Protein AF-A0A9N8CQJ1-F1 (afdb_monomer_lite)

Radius of gyration: 13.17 Å; chains: 1; bounding box: 33×28×32 Å

Sequence (70 aa):
MSLQDEVRAYEIYAEMCQIVGDAVFGMVAAGHETKKVAIADVLRTEILRKDKWDERQIQMMELAVKLLEE

Structure (mmCIF, N/CA/C/O backbone):
data_AF-A0A9N8CQJ1-F1
#
_entry.id   AF-A0A9N8CQJ1-F1
#
loop_
_atom_site.group_PDB
_atom_site.id
_atom_site.type_symbol
_atom_site.label_atom_id
_atom_site.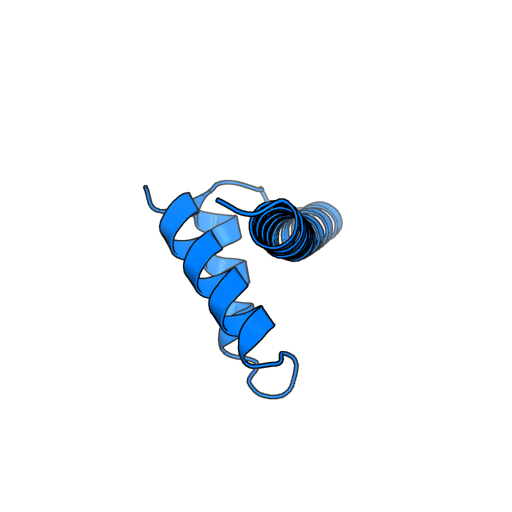label_alt_id
_atom_site.label_comp_id
_atom_site.label_asym_id
_atom_site.label_entity_id
_atom_site.label_seq_id
_atom_site.pdbx_PDB_ins_code
_atom_site.Cartn_x
_atom_site.Cartn_y
_atom_site.Cartn_z
_atom_site.occupancy
_atom_site.B_iso_or_equiv
_atom_site.auth_seq_id
_atom_site.auth_comp_id
_atom_site.auth_asym_id
_atom_site.auth_atom_id
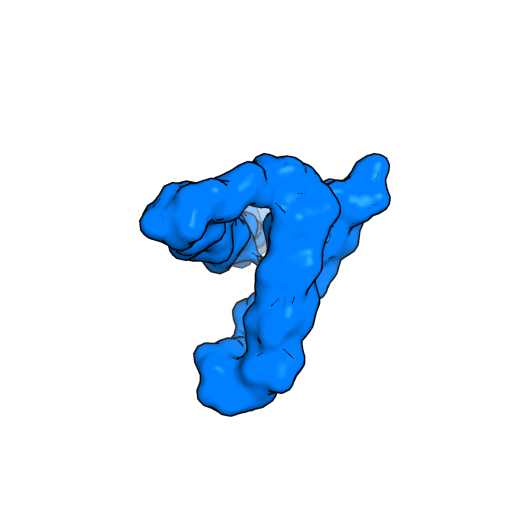_atom_site.pdbx_PDB_model_num
ATOM 1 N N . MET A 1 1 ? 18.157 13.794 -19.247 1.00 65.31 1 MET A N 1
ATOM 2 C CA . MET A 1 1 ? 17.436 12.532 -18.990 1.00 65.31 1 MET A CA 1
ATOM 3 C C . MET A 1 1 ? 17.060 11.942 -20.331 1.00 65.31 1 MET A C 1
ATOM 5 O O . MET A 1 1 ? 16.712 12.715 -21.217 1.00 65.31 1 MET A O 1
ATOM 9 N N . SER A 1 2 ? 17.236 10.637 -20.531 1.00 83.81 2 SER A N 1
ATOM 10 C CA . SER A 1 2 ? 16.804 9.987 -21.772 1.00 83.81 2 SER A CA 1
ATOM 11 C C . SER A 1 2 ? 15.308 9.652 -21.698 1.00 83.81 2 SER A C 1
ATOM 13 O O . SER A 1 2 ? 14.780 9.447 -20.607 1.00 83.81 2 SER A O 1
ATOM 15 N N . LEU A 1 3 ? 14.627 9.544 -22.845 1.00 79.62 3 LEU A N 1
ATOM 16 C CA . LEU A 1 3 ? 13.230 9.071 -22.910 1.00 79.62 3 LEU A CA 1
ATOM 17 C C . LEU A 1 3 ? 13.043 7.703 -22.226 1.00 79.62 3 LEU A C 1
ATOM 19 O O . LEU A 1 3 ? 11.991 7.422 -21.663 1.00 79.62 3 LEU A O 1
ATOM 23 N N . GLN A 1 4 ? 14.076 6.861 -22.252 1.00 80.44 4 GLN A N 1
ATOM 24 C CA . GLN A 1 4 ? 14.078 5.550 -21.605 1.00 80.44 4 GLN A CA 1
ATOM 25 C C . GLN A 1 4 ? 14.045 5.652 -20.071 1.00 80.44 4 GLN A C 1
ATOM 27 O O . GLN A 1 4 ? 13.410 4.823 -19.420 1.00 80.44 4 GLN A O 1
ATOM 32 N N . ASP A 1 5 ? 14.685 6.676 -19.499 1.00 81.62 5 ASP A N 1
ATOM 33 C CA . ASP A 1 5 ? 14.677 6.922 -18.052 1.00 81.62 5 ASP A CA 1
ATOM 34 C C . ASP A 1 5 ? 13.307 7.431 -17.581 1.00 81.62 5 ASP A C 1
ATOM 36 O O . ASP A 1 5 ? 12.832 7.037 -16.518 1.00 81.62 5 ASP A O 1
ATOM 40 N N . GLU A 1 6 ? 12.650 8.273 -18.385 1.00 79.69 6 GLU A N 1
ATOM 41 C CA . GLU A 1 6 ? 11.320 8.815 -18.079 1.00 79.69 6 GLU A CA 1
ATOM 42 C C . GLU A 1 6 ? 10.232 7.739 -18.116 1.00 79.69 6 GLU A C 1
ATOM 44 O O . GLU A 1 6 ? 9.411 7.667 -17.202 1.00 79.69 6 GLU A O 1
ATOM 49 N N . VAL A 1 7 ? 10.258 6.856 -19.122 1.00 81.75 7 VAL A N 1
ATOM 50 C CA . VAL A 1 7 ? 9.324 5.720 -19.208 1.00 81.75 7 VAL A CA 1
ATOM 51 C C . VAL A 1 7 ? 9.480 4.803 -17.997 1.00 81.75 7 VAL A C 1
ATOM 53 O O . VAL A 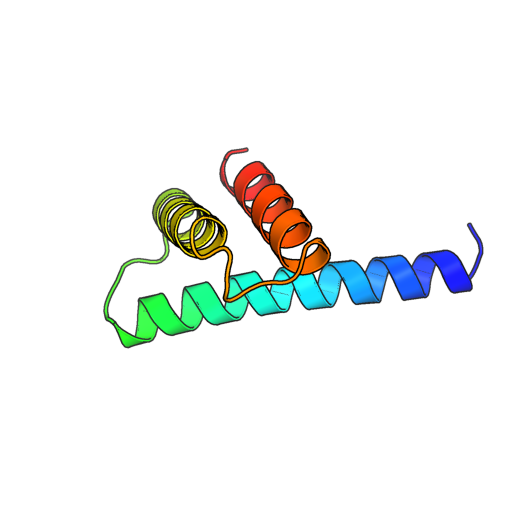1 7 ? 8.491 4.467 -17.351 1.00 81.75 7 VAL A O 1
ATOM 56 N N . ARG A 1 8 ? 10.721 4.473 -17.620 1.00 83.81 8 ARG A N 1
ATOM 57 C CA . ARG A 1 8 ? 10.989 3.629 -16.449 1.00 83.81 8 ARG A CA 1
ATOM 58 C C . ARG A 1 8 ? 10.518 4.280 -15.147 1.00 83.81 8 ARG A C 1
ATOM 60 O O . ARG A 1 8 ? 9.963 3.602 -14.287 1.00 83.81 8 ARG A O 1
ATOM 67 N N . ALA A 1 9 ? 10.733 5.585 -14.984 1.00 82.06 9 ALA A N 1
ATOM 68 C CA . ALA A 1 9 ? 10.255 6.315 -13.812 1.00 82.06 9 ALA A CA 1
ATOM 69 C C . ALA A 1 9 ? 8.720 6.309 -13.727 1.00 82.06 9 ALA A C 1
ATOM 71 O O . ALA A 1 9 ? 8.166 6.129 -12.642 1.00 82.06 9 ALA A O 1
ATOM 72 N N . TYR A 1 10 ? 8.036 6.452 -14.865 1.00 84.94 10 TYR A N 1
ATOM 73 C CA . TYR A 1 10 ? 6.580 6.375 -14.932 1.00 84.94 10 TYR A CA 1
ATOM 74 C C . TYR A 1 10 ? 6.052 4.977 -14.586 1.00 84.94 10 TYR A C 1
ATOM 76 O O . TYR A 1 10 ? 5.125 4.868 -13.791 1.00 84.94 10 TYR A O 1
ATOM 84 N N . GLU A 1 11 ? 6.654 3.914 -15.125 1.00 86.25 11 GLU A N 1
ATOM 85 C CA . GLU A 1 11 ? 6.283 2.526 -14.805 1.00 86.25 11 GLU A CA 1
ATOM 86 C C . GLU A 1 11 ? 6.421 2.237 -13.305 1.00 86.25 11 GLU A C 1
ATOM 88 O O . GLU A 1 11 ? 5.528 1.660 -12.688 1.00 86.25 11 GLU A O 1
ATOM 93 N N . ILE A 1 12 ? 7.515 2.704 -12.697 1.00 81.69 12 ILE A N 1
ATOM 94 C CA . ILE A 1 12 ? 7.749 2.595 -11.254 1.00 81.69 12 ILE A CA 1
ATOM 95 C C . ILE A 1 12 ? 6.676 3.347 -10.460 1.00 81.69 12 ILE A C 1
ATOM 97 O O . ILE A 1 12 ? 6.119 2.805 -9.505 1.00 81.69 12 ILE A O 1
ATOM 101 N N . TYR A 1 13 ? 6.365 4.582 -10.856 1.00 82.69 13 TYR A N 1
ATOM 102 C CA . TYR A 1 13 ? 5.340 5.381 -10.194 1.00 82.69 13 TYR A CA 1
ATOM 103 C C . TYR A 1 13 ? 3.951 4.740 -10.306 1.00 82.69 13 TYR A C 1
ATOM 105 O O . TYR A 1 13 ? 3.231 4.650 -9.313 1.00 82.69 13 TYR A O 1
ATOM 113 N N . ALA A 1 14 ? 3.588 4.258 -11.497 1.00 86.12 14 ALA A N 1
ATOM 114 C CA . ALA A 1 14 ? 2.311 3.604 -11.747 1.00 86.12 14 ALA A CA 1
ATOM 115 C C . ALA A 1 14 ? 2.136 2.357 -10.871 1.00 86.12 14 ALA A C 1
ATOM 117 O O . ALA A 1 14 ? 1.079 2.168 -10.272 1.00 86.12 14 ALA A O 1
ATOM 118 N N . GLU A 1 15 ? 3.183 1.547 -10.733 1.00 85.50 15 GLU A N 1
ATOM 119 C CA . GLU A 1 15 ? 3.147 0.345 -9.904 1.00 85.50 15 GLU A CA 1
ATOM 120 C C . GLU A 1 15 ? 3.054 0.653 -8.408 1.00 85.50 15 GLU A C 1
ATOM 122 O O . GLU A 1 15 ? 2.270 0.027 -7.694 1.00 85.50 15 GLU A O 1
ATOM 127 N N . MET A 1 16 ? 3.783 1.666 -7.935 1.00 85.31 16 MET A N 1
ATOM 128 C CA . MET A 1 16 ? 3.635 2.158 -6.565 1.00 85.31 16 MET A CA 1
ATOM 129 C C . MET A 1 16 ? 2.191 2.615 -6.304 1.00 85.31 16 MET A C 1
ATOM 131 O O . MET A 1 16 ? 1.587 2.229 -5.302 1.00 85.31 16 MET A O 1
ATOM 135 N N . CYS A 1 17 ? 1.608 3.400 -7.216 1.00 89.19 17 CYS A N 1
ATOM 136 C CA . CYS A 1 17 ? 0.219 3.842 -7.112 1.00 89.19 17 CYS A CA 1
ATOM 137 C C . CYS A 1 17 ? -0.772 2.676 -7.130 1.00 89.19 17 CYS A C 1
ATOM 139 O O . CYS A 1 17 ? -1.767 2.728 -6.408 1.00 89.19 17 CYS A O 1
ATOM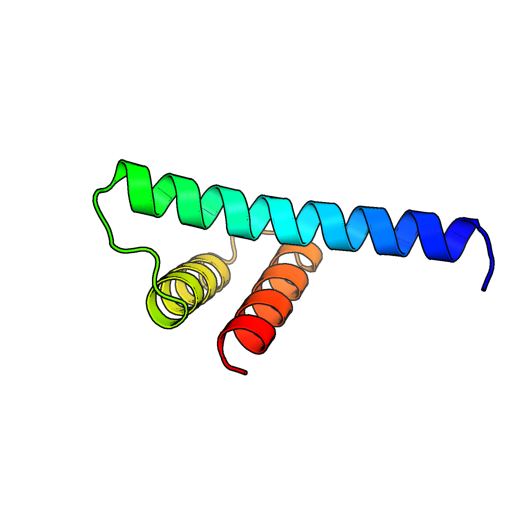 141 N N . GLN A 1 18 ? -0.504 1.632 -7.915 1.00 90.12 18 GLN A N 1
ATOM 142 C CA . GLN A 1 18 ? -1.343 0.441 -7.956 1.00 90.12 18 GLN A CA 1
ATOM 143 C C . GLN A 1 18 ? -1.346 -0.282 -6.605 1.00 90.12 18 GLN A C 1
ATOM 145 O O . GLN A 1 18 ? -2.418 -0.537 -6.067 1.00 90.12 18 GLN A O 1
ATOM 150 N N . ILE A 1 19 ? -0.175 -0.534 -6.010 1.00 88.69 19 ILE A N 1
ATOM 151 C CA . ILE A 1 19 ? -0.071 -1.214 -4.707 1.00 88.69 19 ILE A CA 1
ATOM 152 C C . ILE A 1 19 ? -0.812 -0.436 -3.611 1.00 88.69 19 ILE A C 1
ATOM 154 O O . ILE A 1 19 ? -1.576 -1.009 -2.831 1.00 88.69 19 ILE A O 1
ATOM 158 N N . VAL A 1 20 ? -0.617 0.885 -3.563 1.00 89.75 20 VAL A N 1
ATOM 159 C CA . VAL A 1 20 ? -1.315 1.748 -2.600 1.00 89.75 20 VAL A CA 1
ATOM 160 C C . VAL A 1 20 ? -2.823 1.746 -2.862 1.00 89.75 20 VAL A C 1
ATOM 162 O O . VAL A 1 20 ? -3.609 1.668 -1.918 1.00 89.75 20 VAL A O 1
ATOM 165 N N . GLY A 1 21 ? -3.239 1.800 -4.129 1.00 92.62 21 GLY A N 1
ATOM 166 C CA . GLY A 1 21 ? -4.644 1.746 -4.530 1.00 92.62 21 GLY A CA 1
ATOM 167 C C . GLY A 1 21 ? -5.327 0.443 -4.119 1.00 92.62 21 GLY A C 1
ATOM 168 O O . GLY A 1 21 ? -6.408 0.482 -3.534 1.00 92.62 21 GLY A O 1
ATOM 169 N N . ASP A 1 22 ? -4.671 -0.696 -4.340 1.00 92.06 22 ASP A N 1
ATOM 170 C CA . ASP A 1 22 ? -5.172 -2.016 -3.949 1.00 92.06 22 ASP A CA 1
ATOM 171 C C . ASP A 1 22 ? -5.345 -2.119 -2.427 1.00 92.06 22 ASP A C 1
ATOM 173 O O . ASP A 1 22 ? -6.368 -2.615 -1.946 1.00 92.06 22 ASP A O 1
ATOM 177 N N . ALA A 1 23 ? -4.392 -1.585 -1.652 1.00 90.50 23 ALA A N 1
ATOM 178 C CA . ALA A 1 23 ? -4.506 -1.513 -0.196 1.00 90.50 23 ALA A CA 1
ATOM 179 C C . ALA A 1 23 ? -5.714 -0.663 0.237 1.00 90.50 23 ALA A C 1
ATOM 181 O O . ALA A 1 23 ? -6.511 -1.096 1.070 1.00 90.50 23 ALA A O 1
ATOM 182 N N . VAL A 1 24 ? -5.899 0.514 -0.369 1.00 93.75 24 VAL A N 1
ATOM 183 C CA . VAL A 1 24 ? -7.033 1.409 -0.085 1.00 93.75 24 VAL A CA 1
ATOM 184 C C . VAL A 1 24 ? -8.367 0.752 -0.443 1.00 93.75 24 VAL A C 1
ATOM 186 O O . VAL A 1 24 ? -9.299 0.795 0.361 1.00 93.75 24 VAL A O 1
ATOM 189 N N . PHE A 1 25 ? -8.477 0.102 -1.603 1.00 94.50 25 PHE A N 1
ATOM 190 C CA . PHE A 1 25 ? -9.694 -0.617 -1.980 1.00 94.50 25 PHE A CA 1
ATOM 191 C C . PHE A 1 25 ? -9.992 -1.780 -1.033 1.00 94.50 25 PHE A C 1
ATOM 193 O O . PHE A 1 25 ? -11.145 -1.948 -0.634 1.00 94.50 25 PHE A O 1
ATOM 200 N N . GLY A 1 26 ? -8.969 -2.528 -0.609 1.00 94.12 26 GLY A N 1
ATOM 201 C CA . GLY A 1 26 ? -9.111 -3.569 0.408 1.00 94.12 26 GLY A CA 1
ATOM 202 C C . GLY A 1 26 ? -9.634 -3.021 1.739 1.00 94.12 26 GLY A C 1
ATOM 203 O O . GLY A 1 26 ? -10.553 -3.592 2.326 1.00 94.12 26 GLY A O 1
ATOM 204 N N . MET A 1 27 ? -9.113 -1.875 2.184 1.00 94.31 27 MET A N 1
ATOM 205 C CA . MET A 1 27 ? -9.578 -1.196 3.398 1.00 94.31 27 MET A CA 1
ATOM 206 C C . MET A 1 27 ? -11.043 -0.761 3.292 1.00 94.31 27 MET A C 1
ATOM 208 O O . MET A 1 27 ? -11.826 -1.036 4.201 1.00 94.31 27 MET A O 1
ATOM 212 N N . VAL A 1 28 ? -11.430 -0.125 2.182 1.00 95.00 28 VAL A N 1
ATOM 213 C CA . VAL A 1 28 ? -12.813 0.327 1.952 1.00 95.00 28 VAL A CA 1
ATOM 214 C C . VAL A 1 28 ? -13.776 -0.857 1.908 1.00 95.00 28 VAL A C 1
ATOM 216 O O . VAL A 1 28 ? -14.830 -0.807 2.541 1.00 95.00 28 VAL A O 1
ATOM 219 N N . ALA A 1 29 ? -13.412 -1.939 1.217 1.00 94.75 29 ALA A N 1
ATOM 220 C CA . ALA A 1 29 ? -14.228 -3.150 1.145 1.00 94.75 29 ALA A CA 1
ATOM 221 C C . ALA A 1 29 ? -14.455 -3.795 2.525 1.00 94.75 29 ALA A C 1
ATOM 223 O O . ALA A 1 29 ? -15.509 -4.379 2.767 1.00 94.75 29 ALA A O 1
ATOM 224 N N . ALA A 1 30 ? -13.494 -3.652 3.440 1.00 92.50 30 ALA A N 1
ATOM 225 C CA . ALA A 1 30 ? -13.587 -4.112 4.824 1.00 92.50 30 ALA A CA 1
ATOM 226 C C . ALA A 1 30 ? -14.263 -3.102 5.780 1.00 92.50 30 ALA A C 1
ATOM 228 O O . ALA A 1 30 ? -14.428 -3.394 6.964 1.00 92.50 30 ALA A O 1
ATOM 229 N N . GLY A 1 31 ? -14.676 -1.925 5.291 1.00 93.44 31 GLY A N 1
ATOM 230 C CA . GLY A 1 31 ? -15.324 -0.884 6.095 1.00 93.44 31 GLY A CA 1
ATOM 231 C C . GLY A 1 31 ? -14.364 -0.070 6.970 1.00 93.44 31 GLY A C 1
ATOM 232 O O . GLY A 1 31 ? -14.800 0.550 7.940 1.00 93.44 31 GLY A O 1
ATOM 233 N N . HIS A 1 32 ? -13.066 -0.072 6.658 1.00 91.75 32 HIS A N 1
ATOM 234 C CA . HIS A 1 32 ? -12.059 0.698 7.385 1.00 91.75 32 HIS A CA 1
ATOM 235 C C . HIS A 1 32 ? -11.912 2.126 6.841 1.00 91.75 32 HIS A C 1
ATOM 237 O O . HIS A 1 32 ? -12.030 2.377 5.642 1.00 91.75 32 HIS A O 1
ATOM 243 N N . GLU A 1 33 ? -11.592 3.071 7.729 1.00 90.44 33 GLU A N 1
ATOM 244 C CA . GLU A 1 33 ? -11.235 4.435 7.333 1.00 90.44 33 GLU A CA 1
ATOM 245 C C . GLU A 1 33 ? -9.868 4.480 6.636 1.00 90.44 33 GLU A C 1
ATOM 247 O O . GLU A 1 33 ? -8.889 3.901 7.104 1.00 90.44 33 GLU A O 1
ATOM 252 N N . THR A 1 34 ? -9.766 5.264 5.565 1.00 92.75 34 THR A N 1
ATOM 253 C CA . THR A 1 34 ? -8.554 5.404 4.744 1.00 92.75 34 THR A CA 1
ATOM 254 C C . THR A 1 34 ? -7.783 6.684 5.081 1.00 92.75 34 THR A C 1
ATOM 256 O O . THR A 1 34 ? -7.523 7.527 4.221 1.00 92.75 34 THR A O 1
ATOM 259 N N . LYS A 1 35 ? -7.447 6.879 6.361 1.00 93.25 35 LYS A N 1
ATOM 260 C CA . LYS A 1 35 ? -6.554 7.970 6.800 1.00 93.25 35 LYS A CA 1
ATOM 261 C C . LYS A 1 35 ? -5.101 7.628 6.455 1.00 93.25 35 LYS A C 1
ATOM 263 O O . LYS A 1 35 ? -4.748 6.453 6.469 1.00 93.25 35 LYS A O 1
ATOM 268 N N . LYS A 1 36 ? -4.245 8.642 6.237 1.00 92.44 36 LYS A N 1
ATOM 269 C CA . LYS A 1 36 ? -2.806 8.460 5.924 1.00 92.44 36 LYS A CA 1
ATOM 270 C C . LYS A 1 36 ? -2.134 7.404 6.820 1.00 92.44 36 LYS A C 1
ATOM 272 O O . LYS A 1 36 ? -1.546 6.458 6.312 1.00 92.44 36 LYS A O 1
ATOM 277 N N . VAL A 1 37 ? -2.310 7.530 8.140 1.00 92.50 37 VAL A N 1
ATOM 278 C CA . VAL A 1 37 ? -1.740 6.611 9.145 1.00 92.50 37 VAL A CA 1
ATOM 279 C C . VAL A 1 37 ? -2.250 5.178 8.970 1.00 92.50 37 VAL A C 1
ATOM 281 O O . VAL A 1 37 ? -1.461 4.244 8.989 1.0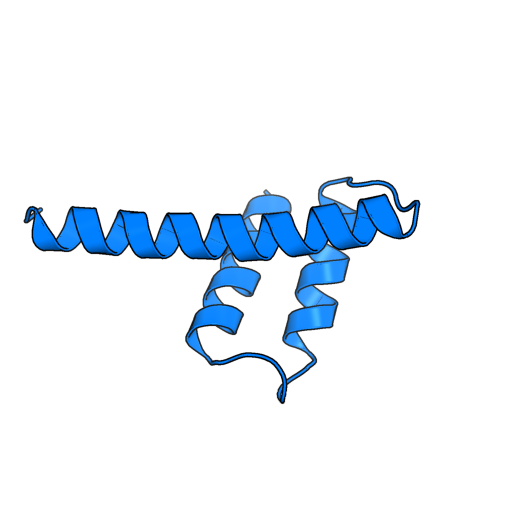0 92.50 37 VAL A O 1
ATOM 284 N N . ALA A 1 38 ? -3.550 5.000 8.725 1.00 92.94 38 ALA A N 1
ATOM 285 C CA . ALA A 1 38 ? -4.143 3.675 8.560 1.00 92.94 38 ALA A CA 1
ATOM 286 C C . ALA A 1 38 ? -3.646 2.976 7.282 1.00 92.94 38 ALA A C 1
ATOM 288 O O . ALA A 1 38 ? -3.407 1.772 7.291 1.00 92.94 38 ALA A O 1
ATOM 289 N N . ILE A 1 39 ? -3.442 3.732 6.198 1.00 93.44 39 ILE A N 1
ATOM 290 C CA . ILE A 1 39 ? -2.855 3.202 4.959 1.00 93.44 39 ILE A CA 1
ATOM 291 C C . ILE A 1 39 ? -1.395 2.795 5.209 1.00 93.44 39 ILE A C 1
ATOM 293 O O . ILE A 1 39 ? -1.000 1.694 4.831 1.00 93.44 39 ILE A O 1
ATOM 297 N N . ALA A 1 40 ? -0.610 3.637 5.891 1.00 94.31 40 ALA A N 1
ATOM 298 C CA . ALA A 1 40 ? 0.772 3.314 6.246 1.00 94.31 40 ALA A CA 1
ATOM 299 C C . ALA A 1 40 ? 0.860 2.039 7.109 1.00 94.31 40 ALA A C 1
ATOM 301 O O . ALA A 1 40 ? 1.691 1.175 6.842 1.00 94.31 40 ALA A O 1
ATOM 302 N N . ASP A 1 41 ? -0.035 1.863 8.084 1.00 94.19 41 ASP A N 1
ATOM 303 C CA . ASP A 1 41 ? -0.081 0.666 8.934 1.00 94.19 41 ASP A CA 1
ATOM 304 C C . ASP A 1 41 ? -0.394 -0.617 8.149 1.00 94.19 41 ASP A C 1
ATOM 306 O O . ASP A 1 41 ? 0.225 -1.663 8.381 1.00 94.19 41 ASP A O 1
ATOM 310 N N . VAL A 1 42 ? -1.314 -0.544 7.183 1.00 94.00 42 VAL A N 1
ATOM 311 C CA . VAL A 1 42 ? -1.612 -1.667 6.284 1.00 94.00 42 VAL A CA 1
ATOM 312 C C . VAL A 1 42 ? -0.399 -2.001 5.421 1.00 94.00 42 VAL A C 1
ATOM 314 O O . VAL A 1 42 ? -0.007 -3.164 5.365 1.00 94.00 42 VAL A O 1
ATOM 317 N N . LEU A 1 43 ? 0.249 -1.004 4.810 1.00 93.56 43 LEU A N 1
ATOM 318 C CA . LEU A 1 43 ? 1.437 -1.228 3.981 1.00 93.56 43 LEU A CA 1
ATOM 319 C C . LEU A 1 43 ? 2.594 -1.837 4.787 1.00 93.56 43 LEU A C 1
ATOM 321 O O . LEU A 1 43 ? 3.200 -2.808 4.340 1.00 93.56 43 LEU A O 1
ATOM 325 N N . ARG A 1 44 ? 2.853 -1.357 6.013 1.00 94.69 44 ARG A N 1
ATOM 326 C CA . ARG A 1 44 ? 3.844 -1.972 6.918 1.00 94.69 44 ARG A CA 1
ATOM 327 C C . ARG A 1 44 ? 3.500 -3.425 7.239 1.00 94.69 44 ARG A C 1
ATOM 329 O O . ARG A 1 44 ? 4.387 -4.272 7.272 1.00 94.69 44 ARG A O 1
ATOM 336 N N . THR A 1 45 ? 2.220 -3.727 7.446 1.00 93.12 45 THR A N 1
ATOM 337 C CA . THR A 1 45 ? 1.760 -5.100 7.695 1.00 93.12 45 THR A CA 1
ATOM 338 C C . THR A 1 45 ? 1.958 -5.992 6.466 1.00 93.12 45 THR A C 1
ATOM 340 O O . THR A 1 45 ? 2.377 -7.140 6.609 1.00 93.12 45 THR A O 1
ATOM 343 N N . GLU A 1 46 ? 1.694 -5.482 5.261 1.00 91.00 46 GLU A N 1
ATOM 344 C CA . GLU A 1 46 ? 1.924 -6.210 4.011 1.00 91.00 46 GLU A CA 1
ATOM 345 C C . GLU A 1 46 ? 3.417 -6.461 3.757 1.00 91.00 46 GLU A C 1
ATOM 347 O O . GLU A 1 46 ? 3.763 -7.578 3.385 1.00 91.00 46 GLU A O 1
ATOM 352 N N . ILE A 1 47 ? 4.307 -5.501 4.045 1.00 91.31 47 ILE A N 1
ATOM 353 C CA . ILE A 1 47 ? 5.772 -5.668 3.929 1.00 91.31 47 ILE A CA 1
ATOM 354 C C . ILE A 1 47 ? 6.284 -6.845 4.777 1.00 91.31 47 ILE A C 1
ATOM 356 O O . ILE A 1 47 ? 7.193 -7.570 4.373 1.00 91.31 47 ILE A O 1
ATOM 360 N N . LEU A 1 48 ? 5.691 -7.079 5.952 1.00 91.94 48 LEU A N 1
ATOM 361 C CA . LEU A 1 48 ? 6.090 -8.181 6.834 1.00 91.94 48 LEU A CA 1
ATOM 362 C C . LEU A 1 48 ? 5.730 -9.570 6.273 1.00 91.94 48 LEU A C 1
ATOM 364 O O . LEU A 1 48 ? 6.256 -10.576 6.760 1.00 91.94 48 LEU A O 1
ATOM 368 N N . ARG A 1 49 ? 4.883 -9.650 5.238 1.00 89.31 49 ARG A N 1
ATOM 369 C CA . ARG A 1 49 ? 4.520 -10.896 4.543 1.00 89.31 49 ARG A CA 1
ATOM 370 C C . ARG A 1 49 ? 5.569 -11.239 3.481 1.00 89.31 49 ARG A C 1
ATOM 372 O O . ARG A 1 49 ? 5.354 -11.065 2.284 1.00 89.31 49 ARG A O 1
ATOM 379 N N . LYS A 1 50 ? 6.729 -11.706 3.956 1.00 68.12 50 LYS A N 1
ATOM 380 C CA . LYS A 1 50 ? 7.955 -11.958 3.167 1.00 68.12 50 LYS A CA 1
ATOM 381 C C . LYS A 1 50 ? 7.808 -12.963 2.017 1.00 68.12 50 LYS A C 1
ATOM 383 O O . LYS A 1 50 ? 8.707 -13.071 1.195 1.00 68.12 50 LYS A O 1
ATOM 388 N N . ASP A 1 51 ? 6.725 -13.724 1.987 1.00 85.25 51 ASP A N 1
ATOM 389 C CA . ASP A 1 51 ? 6.398 -14.726 0.973 1.00 85.25 51 ASP A CA 1
ATOM 390 C C . ASP A 1 51 ? 5.447 -14.207 -0.118 1.00 85.25 51 ASP A C 1
ATOM 392 O O . ASP A 1 51 ? 5.246 -14.886 -1.124 1.00 85.25 51 ASP A O 1
ATOM 396 N N . LYS A 1 52 ? 4.868 -13.014 0.061 1.00 85.69 52 LYS A N 1
ATOM 397 C CA . LYS A 1 52 ? 3.857 -12.454 -0.844 1.00 85.69 52 LYS A CA 1
ATOM 398 C C . LYS A 1 52 ? 4.430 -11.504 -1.898 1.00 85.69 52 LYS A C 1
ATOM 400 O O . LYS A 1 52 ? 3.850 -11.390 -2.975 1.00 85.69 52 LYS A O 1
ATOM 405 N N . TRP A 1 53 ? 5.527 -10.821 -1.585 1.00 87.50 53 TRP A N 1
ATOM 406 C CA . TRP A 1 53 ? 6.021 -9.686 -2.364 1.00 87.50 53 TRP A CA 1
ATOM 407 C C . TRP A 1 53 ? 7.466 -9.886 -2.796 1.00 87.50 53 TRP A C 1
ATOM 409 O O . TRP A 1 53 ? 8.283 -10.395 -2.027 1.00 87.50 53 TRP A O 1
ATOM 419 N N . ASP A 1 54 ? 7.788 -9.451 -4.012 1.00 90.56 54 ASP A N 1
ATOM 420 C CA . ASP A 1 54 ? 9.176 -9.371 -4.452 1.00 90.56 54 ASP A CA 1
ATOM 421 C C . ASP A 1 54 ? 9.904 -8.153 -3.846 1.00 90.56 54 ASP A C 1
ATOM 423 O O . ASP A 1 54 ? 9.302 -7.249 -3.259 1.00 90.56 54 ASP A O 1
ATOM 427 N N . GLU A 1 55 ? 11.233 -8.131 -3.973 1.00 88.88 55 GLU A N 1
ATOM 428 C CA . GLU A 1 55 ? 12.082 -7.077 -3.403 1.00 88.88 55 GLU A CA 1
ATOM 429 C C . GLU A 1 55 ? 11.720 -5.679 -3.922 1.00 88.88 55 GLU A C 1
ATOM 431 O O . GLU A 1 55 ? 11.775 -4.699 -3.177 1.00 88.88 55 GLU A O 1
ATOM 436 N N . ARG A 1 56 ? 11.294 -5.575 -5.184 1.00 86.56 56 ARG A N 1
ATOM 437 C CA . ARG A 1 56 ? 10.918 -4.297 -5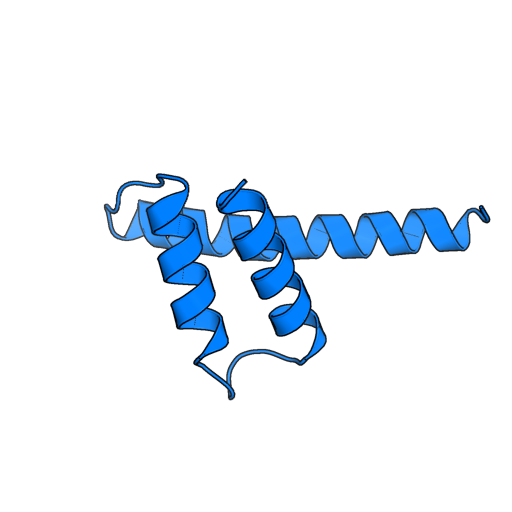.785 1.00 86.56 56 ARG A CA 1
ATOM 438 C C . ARG A 1 56 ? 9.583 -3.806 -5.232 1.00 86.56 56 ARG A C 1
ATOM 440 O O . ARG A 1 56 ? 9.471 -2.632 -4.895 1.00 86.56 56 ARG A O 1
ATOM 447 N N . GLN A 1 57 ? 8.596 -4.682 -5.087 1.00 87.44 57 GLN A N 1
ATOM 448 C CA . GLN A 1 57 ? 7.305 -4.358 -4.477 1.00 87.44 57 GLN A CA 1
ATOM 449 C C . GLN A 1 57 ? 7.467 -3.928 -3.016 1.00 87.44 57 GLN A C 1
ATOM 451 O O . GLN A 1 57 ? 6.837 -2.960 -2.589 1.00 87.44 57 GLN A O 1
ATOM 456 N N . ILE A 1 58 ? 8.360 -4.588 -2.269 1.00 91.12 58 ILE A N 1
ATOM 457 C CA . ILE A 1 58 ? 8.719 -4.188 -0.901 1.00 91.12 58 ILE A CA 1
ATOM 458 C C . ILE A 1 58 ? 9.283 -2.763 -0.885 1.00 91.12 58 ILE A C 1
ATOM 460 O O . ILE A 1 58 ? 8.771 -1.924 -0.146 1.00 91.12 58 ILE A O 1
ATOM 464 N N . GLN A 1 59 ? 10.252 -2.450 -1.752 1.00 89.50 59 GLN A N 1
ATOM 465 C CA . GLN A 1 59 ? 10.822 -1.099 -1.855 1.00 89.50 59 GLN A CA 1
ATOM 466 C C . GLN A 1 59 ? 9.769 -0.034 -2.211 1.00 89.50 59 GLN A C 1
ATOM 468 O O . GLN A 1 59 ? 9.806 1.077 -1.678 1.00 89.50 59 GLN A O 1
ATOM 473 N N . MET A 1 60 ? 8.804 -0.356 -3.082 1.00 88.94 60 MET A N 1
ATOM 474 C CA . MET A 1 60 ? 7.711 0.567 -3.422 1.00 88.94 60 MET A CA 1
ATOM 475 C C . MET A 1 60 ? 6.784 0.825 -2.233 1.00 88.94 60 MET A C 1
ATOM 477 O O . MET A 1 60 ? 6.394 1.969 -1.998 1.00 88.94 60 MET A O 1
ATOM 481 N N . MET A 1 61 ? 6.455 -0.212 -1.459 1.00 91.62 61 MET A N 1
ATOM 482 C CA . MET A 1 61 ? 5.657 -0.054 -0.243 1.00 91.62 61 MET A CA 1
ATOM 483 C C . MET A 1 61 ? 6.400 0.765 0.817 1.00 91.62 61 MET A C 1
ATOM 485 O O . MET A 1 61 ? 5.793 1.639 1.429 1.00 91.62 61 MET A O 1
ATOM 489 N N . GLU A 1 62 ? 7.704 0.548 1.007 1.00 91.75 62 GLU A N 1
ATOM 490 C CA . GLU A 1 62 ? 8.529 1.338 1.933 1.00 91.75 62 GLU A CA 1
ATOM 491 C C . GLU A 1 62 ? 8.568 2.824 1.546 1.00 91.75 62 GLU A C 1
ATOM 493 O O . GLU A 1 62 ? 8.436 3.701 2.405 1.00 91.75 62 GLU A O 1
ATOM 498 N N . LEU A 1 63 ? 8.689 3.126 0.248 1.00 90.50 63 LEU A N 1
ATOM 499 C CA . LEU A 1 63 ? 8.630 4.499 -0.251 1.00 90.50 63 LEU A CA 1
ATOM 500 C C . LEU A 1 63 ? 7.248 5.126 -0.026 1.00 90.50 63 LEU A C 1
ATOM 502 O O . LEU A 1 63 ? 7.161 6.266 0.428 1.00 90.50 63 LEU A O 1
ATOM 506 N N . ALA A 1 64 ? 6.172 4.389 -0.304 1.00 90.00 64 ALA A N 1
ATOM 507 C CA . ALA A 1 64 ? 4.811 4.859 -0.064 1.00 90.00 64 ALA A CA 1
ATOM 508 C C . ALA A 1 64 ? 4.553 5.141 1.426 1.00 90.00 64 ALA A C 1
ATOM 510 O O . ALA A 1 64 ? 3.972 6.171 1.758 1.00 90.00 64 ALA A O 1
ATOM 511 N N . VAL A 1 65 ? 5.033 4.270 2.321 1.00 93.19 65 VAL A N 1
ATOM 512 C CA . VAL A 1 65 ? 4.987 4.469 3.779 1.00 93.19 65 VAL A CA 1
ATOM 513 C C . VAL A 1 65 ? 5.682 5.777 4.157 1.00 93.19 65 VAL A C 1
ATOM 515 O O . VAL A 1 65 ? 5.082 6.612 4.830 1.00 93.19 65 VAL A O 1
ATOM 518 N N . LYS A 1 66 ? 6.896 6.014 3.643 1.00 91.50 66 LYS A N 1
ATOM 519 C CA . LYS A 1 66 ? 7.632 7.261 3.887 1.00 91.50 66 LYS A CA 1
ATOM 520 C C . LYS A 1 66 ? 6.851 8.501 3.433 1.00 91.50 66 LYS A C 1
ATOM 522 O O . LYS A 1 66 ? 6.766 9.460 4.186 1.00 91.50 66 LYS A O 1
ATOM 527 N N . LEU A 1 67 ? 6.257 8.474 2.238 1.00 88.69 67 LEU A N 1
ATOM 528 C CA . LEU A 1 67 ? 5.478 9.599 1.696 1.00 88.69 67 LEU A CA 1
ATOM 529 C C . LEU A 1 67 ? 4.175 9.865 2.469 1.00 88.69 67 LEU A C 1
ATOM 531 O O . LEU A 1 67 ? 3.708 11.000 2.533 1.00 88.69 67 LEU A O 1
ATOM 535 N N . LEU A 1 68 ? 3.556 8.828 3.034 1.00 88.62 68 LEU A N 1
ATOM 536 C CA . LEU A 1 68 ? 2.343 8.968 3.845 1.00 88.62 68 LEU A CA 1
ATOM 537 C C . LEU A 1 68 ? 2.626 9.551 5.238 1.00 88.62 68 LEU A C 1
ATOM 539 O O . LEU A 1 68 ? 1.706 10.081 5.863 1.00 88.62 68 LEU A O 1
ATOM 543 N N . GLU A 1 69 ? 3.866 9.446 5.710 1.00 88.25 69 GLU A N 1
ATOM 544 C CA . GLU A 1 69 ? 4.324 9.918 7.022 1.00 88.25 69 GLU A CA 1
ATOM 545 C C . GLU A 1 69 ? 4.942 11.323 7.003 1.00 88.25 69 GLU A C 1
ATOM 547 O O . GLU A 1 69 ? 5.195 11.879 8.074 1.00 88.25 69 GLU A O 1
ATOM 552 N N . GLU A 1 70 ? 5.135 11.905 5.815 1.00 81.75 70 GLU A N 1
ATOM 553 C CA . GLU A 1 70 ? 5.406 13.339 5.616 1.00 81.75 70 GLU A CA 1
ATOM 554 C C . GLU A 1 70 ? 4.149 14.205 5.855 1.00 81.75 70 GLU A C 1
ATOM 556 O O . GLU A 1 70 ? 4.304 15.254 6.520 1.00 81.75 70 GLU A O 1
#

Organism: NCBI:txid67827

Secondary structure (DSSP, 8-state):
--HHHHHHHHHHHHHHHHHHHHHHHHHHHTT----HHHHHHHHHHHHT-TTT--HHHHHHHHHHHHHHH-

pLDDT: mean 88.69, std 5.66, range [65.31, 95.0]

InterPro domains:
  IPR024493 Fumarase D [PF10965] (5-68)

Foldseek 3Di:
DDPVVVVVVVVLVVLLVVVLVVLQVVCVVVVHDDQLVVSLVSLVVVLVVVVPDDPSNNVSSVVSSVVSVD